Protein AF-A0A2J8NER7-F1 (afdb_monomer_lite)

Foldseek 3Di:
DDDDDPDPPVCVVCVVVVVVVVVVVVDPPDPDDDDDPDDPDDPPVVVVVVVVVVVVVVVVVVVVVVVCVVPDDDDPPPPPDPDDWDKDWDWDADPNDTWIWIWTADPVQQKIWIGTPDPDDDIDIDHNVRDDPPPDDPPDDPPPDDDDDDDDDDDDD

InterPro domains:
  IPR057510 Phosphatidylinositol 3,4,5-trisphosphate 5-phosphatase 1/2-like, first C2 domain [PF24150] (83-131)

pLDDT: mean 73.3, std 16.52, range [40.34, 98.06]

Radius of gyration: 35.79 Å; chains: 1; bounding box: 69×41×127 Å

Organism: Pan troglodytes (NCBI:txid9598)

Secondary structure (DSSP, 8-state):
---PPPPPHHHHHHHHHHHHHHHHHHS-SSS--------S----HHHHHHHHHHHHHHHHHHHHHHHHHHHS-S--GGGS-SSPPEEEEEEEEETTEEEEEEEEEETTTTEEEEEESSSS-S-EEEEGGG---------------------------

Sequence (157 aa):
MFTLSPAPREVIRTLPSLESLQRLFDQPLSPGLRPRPQVPGEANPINMVSKLSQLTSLLSSIEDKVKALLHEGPESPHRRSLIPPVTFEVKAESLGIPQKMQLKVDVESGKLIIKKSKDGSEDKFYSHKKIPFRKAKPTGKERMGEQQHSESRKGDG

Structure (mmCIF, N/CA/C/O backbone):
data_AF-A0A2J8NER7-F1
#
_entry.id   AF-A0A2J8NER7-F1
#
loop_
_atom_site.group_PDB
_atom_site.id
_atom_site.type_symbol
_atom_site.label_atom_id
_atom_site.label_alt_id
_atom_site.label_comp_id
_atom_site.label_asym_id
_atom_site.label_entity_id
_atom_site.label_seq_id
_atom_site.pdbx_PDB_ins_code
_atom_site.Cartn_x
_atom_site.Cartn_y
_atom_site.Cartn_z
_atom_site.occupancy
_atom_site.B_iso_or_equiv
_atom_site.auth_seq_id
_atom_site.auth_comp_id
_atom_site.auth_asym_id
_atom_site.auth_atom_id
_atom_site.pdbx_PDB_model_num
ATOM 1 N N . MET A 1 1 ? -15.639 -29.965 -28.971 1.00 50.84 1 MET A N 1
ATOM 2 C CA . MET A 1 1 ? -15.334 -28.520 -29.044 1.00 50.84 1 MET A CA 1
ATOM 3 C C . MET A 1 1 ? -14.667 -28.132 -27.734 1.00 50.84 1 MET A C 1
ATOM 5 O O . MET A 1 1 ? -15.306 -28.275 -26.703 1.00 50.84 1 MET A O 1
ATOM 9 N N . PHE A 1 2 ? -13.389 -27.747 -27.745 1.00 46.47 2 PHE A N 1
ATOM 10 C CA . PHE A 1 2 ? -12.696 -27.274 -26.541 1.00 46.47 2 PHE A CA 1
ATOM 11 C C . PHE A 1 2 ? -12.770 -25.748 -26.510 1.00 46.47 2 PHE A C 1
ATOM 13 O O . PHE A 1 2 ? -12.281 -25.087 -27.424 1.00 46.47 2 PHE A O 1
ATOM 20 N N . THR A 1 3 ? -13.419 -25.186 -25.494 1.00 50.66 3 THR A N 1
ATOM 21 C CA . THR A 1 3 ? -13.450 -23.739 -25.265 1.00 50.66 3 THR A CA 1
ATOM 22 C C . THR A 1 3 ? -12.130 -23.320 -24.624 1.00 50.66 3 THR A C 1
ATOM 24 O O . THR A 1 3 ? -11.833 -23.732 -23.502 1.00 50.66 3 THR A O 1
ATOM 27 N N . LEU A 1 4 ? -11.328 -22.518 -25.328 1.00 60.25 4 LEU A N 1
ATOM 28 C CA . LEU A 1 4 ? -10.170 -21.841 -24.744 1.00 60.25 4 LEU A CA 1
ATOM 29 C C . LEU A 1 4 ? -10.660 -20.924 -23.617 1.00 60.25 4 LEU A C 1
ATOM 31 O O . LEU A 1 4 ? -11.518 -20.070 -23.838 1.00 60.25 4 LEU A O 1
ATOM 35 N N . SER A 1 5 ? -10.131 -21.121 -22.407 1.00 62.66 5 SER A N 1
ATOM 36 C CA . SER A 1 5 ? -10.370 -20.210 -21.287 1.00 62.66 5 SER A CA 1
ATOM 37 C C . SER A 1 5 ? -9.986 -18.786 -21.705 1.00 62.66 5 SER A C 1
ATOM 39 O O . SER A 1 5 ? -8.910 -18.611 -22.288 1.00 62.66 5 SER A O 1
ATOM 41 N N . PRO A 1 6 ? -10.810 -17.766 -21.408 1.00 72.06 6 PRO A N 1
ATOM 42 C CA . PRO A 1 6 ? -10.441 -16.385 -21.677 1.00 72.06 6 PRO A CA 1
ATOM 43 C C . PRO A 1 6 ? -9.127 -16.056 -20.962 1.00 72.06 6 PRO A C 1
ATOM 45 O O . PRO A 1 6 ? -8.908 -16.464 -19.816 1.00 72.06 6 PRO A O 1
ATOM 48 N N . ALA A 1 7 ? -8.239 -15.348 -21.663 1.00 72.75 7 ALA A N 1
ATOM 49 C CA . ALA A 1 7 ? -6.966 -14.909 -21.110 1.00 72.75 7 ALA A CA 1
ATOM 50 C C . ALA A 1 7 ? -7.203 -14.084 -19.827 1.00 72.75 7 ALA A C 1
ATOM 52 O O . ALA A 1 7 ? -8.200 -13.357 -19.745 1.00 72.75 7 ALA A O 1
ATOM 53 N N . PRO A 1 8 ? -6.312 -14.164 -18.821 1.00 80.25 8 PRO A N 1
ATOM 54 C CA . PRO A 1 8 ? -6.448 -13.391 -17.592 1.00 80.25 8 PRO A CA 1
ATOM 55 C C . PRO A 1 8 ? -6.661 -11.904 -17.898 1.00 80.25 8 PRO A C 1
ATOM 57 O O . PRO A 1 8 ? -5.968 -11.332 -18.740 1.00 80.25 8 PRO A O 1
ATOM 60 N N . ARG A 1 9 ? -7.614 -11.263 -17.208 1.00 80.38 9 ARG A N 1
ATOM 61 C CA . ARG A 1 9 ? -8.043 -9.873 -17.466 1.00 80.38 9 ARG A CA 1
ATOM 62 C C . ARG A 1 9 ? -6.879 -8.876 -17.514 1.00 80.38 9 ARG A C 1
ATOM 64 O O . ARG A 1 9 ? -6.939 -7.907 -18.262 1.00 80.38 9 ARG A O 1
ATOM 71 N N . GLU A 1 10 ? -5.821 -9.130 -16.753 1.00 76.81 10 GLU A N 1
ATOM 72 C CA . GLU A 1 10 ? -4.605 -8.313 -16.731 1.00 76.81 10 GLU A CA 1
ATOM 73 C C . GLU A 1 10 ? -3.829 -8.361 -18.059 1.00 76.81 10 GLU A C 1
ATOM 75 O O . GLU A 1 10 ? -3.364 -7.333 -18.550 1.00 76.81 10 GLU A O 1
ATOM 80 N N . VAL A 1 11 ? -3.759 -9.537 -18.692 1.00 81.69 11 VAL A N 1
ATOM 81 C CA . VAL A 1 11 ? -3.117 -9.740 -20.002 1.00 81.69 11 VAL A CA 1
ATOM 82 C C . VAL A 1 11 ? -3.871 -8.959 -21.078 1.00 81.69 11 VAL A C 1
ATOM 84 O O . VAL A 1 11 ? -3.266 -8.241 -21.865 1.00 81.69 11 VAL A O 1
ATOM 87 N N . ILE A 1 12 ? -5.205 -9.002 -21.054 1.00 82.50 12 ILE A N 1
ATOM 88 C CA . ILE A 1 12 ? -6.055 -8.263 -22.003 1.00 82.50 12 ILE A CA 1
ATOM 89 C C . ILE A 1 12 ? -5.893 -6.744 -21.834 1.00 82.50 12 ILE A C 1
ATOM 91 O O . ILE A 1 12 ? -5.907 -6.005 -22.815 1.00 82.50 12 ILE A O 1
ATOM 95 N N . ARG A 1 13 ? -5.714 -6.261 -20.598 1.00 83.50 13 ARG A N 1
ATOM 96 C CA . ARG A 1 13 ? -5.532 -4.827 -20.315 1.00 83.50 13 ARG A CA 1
ATOM 97 C C . ARG A 1 13 ? -4.151 -4.297 -20.694 1.00 83.50 13 ARG A C 1
ATOM 99 O O . ARG A 1 13 ? -4.039 -3.111 -20.988 1.00 83.50 13 ARG A O 1
ATOM 106 N N . THR A 1 14 ? -3.116 -5.133 -20.656 1.00 88.69 14 THR A N 1
ATOM 107 C CA . THR A 1 14 ? -1.721 -4.717 -20.892 1.00 88.69 14 THR A CA 1
ATOM 108 C C . THR A 1 14 ? -1.259 -4.944 -22.328 1.00 88.69 14 THR A C 1
ATOM 110 O O . THR A 1 14 ? -0.395 -4.207 -22.802 1.00 88.69 14 THR A O 1
ATOM 113 N N . LEU A 1 15 ? -1.875 -5.890 -23.044 1.00 87.62 15 LEU A N 1
ATOM 114 C CA . LEU A 1 15 ? -1.574 -6.204 -24.443 1.00 87.62 15 LEU A CA 1
ATOM 115 C C . LEU A 1 15 ? -1.541 -4.973 -25.371 1.00 87.62 15 LEU A C 1
ATOM 117 O O . LEU A 1 15 ? -0.533 -4.805 -26.052 1.00 87.62 15 LEU A O 1
ATOM 121 N N . PRO A 1 16 ? -2.537 -4.061 -25.368 1.00 85.00 16 PRO A N 1
ATOM 122 C CA . PRO A 1 16 ? -2.527 -2.901 -26.266 1.00 85.00 16 PRO A CA 1
ATOM 123 C C . PRO A 1 16 ? -1.348 -1.950 -26.020 1.00 85.00 16 PRO A C 1
ATOM 125 O O . PRO A 1 16 ? -0.800 -1.363 -26.956 1.00 85.00 16 PRO A O 1
ATOM 128 N N . SER A 1 17 ? -0.930 -1.807 -24.759 1.00 88.12 17 SER A N 1
ATOM 129 C CA . SER A 1 17 ? 0.218 -0.981 -24.379 1.00 88.12 17 SER A CA 1
ATOM 130 C C . SER A 1 17 ? 1.531 -1.625 -24.818 1.00 88.12 17 SER A C 1
ATOM 132 O O . SER A 1 17 ? 2.395 -0.940 -25.359 1.00 88.12 17 SER A O 1
ATOM 134 N N . LEU A 1 18 ? 1.670 -2.943 -24.637 1.00 89.81 18 LEU A N 1
ATOM 135 C CA . LEU A 1 18 ? 2.845 -3.695 -25.089 1.00 89.81 18 LEU A CA 1
ATOM 136 C C . LEU A 1 18 ? 2.969 -3.685 -26.614 1.00 89.81 18 LEU A C 1
ATOM 138 O O . LEU A 1 18 ? 4.053 -3.453 -27.137 1.00 89.81 18 LEU A O 1
ATOM 142 N N . GLU A 1 19 ? 1.856 -3.848 -27.326 1.00 86.12 19 GLU A N 1
ATOM 143 C CA . GLU A 1 19 ? 1.807 -3.782 -28.787 1.00 86.12 19 GLU A CA 1
ATOM 144 C C . GLU A 1 19 ? 2.135 -2.374 -29.310 1.00 86.12 19 GLU A C 1
ATOM 146 O O . GLU A 1 19 ? 2.762 -2.215 -30.358 1.00 86.12 19 GLU A O 1
ATOM 151 N N . SER A 1 20 ? 1.746 -1.327 -28.577 1.00 84.88 20 SER A N 1
ATOM 152 C CA . SER A 1 20 ? 2.104 0.057 -28.915 1.00 84.88 20 SER A CA 1
ATOM 153 C C . SER A 1 20 ? 3.593 0.333 -28.694 1.00 84.88 20 SER A C 1
ATOM 155 O O . SER A 1 20 ? 4.222 0.994 -29.517 1.00 84.88 20 SER A O 1
ATOM 157 N N . LEU A 1 21 ? 4.175 -0.204 -27.616 1.00 87.00 21 LEU A N 1
ATOM 158 C CA . LEU A 1 21 ? 5.612 -0.108 -27.348 1.00 87.00 21 LEU A CA 1
ATOM 159 C C . LEU A 1 21 ? 6.425 -0.887 -28.379 1.00 87.00 21 LEU A C 1
ATOM 161 O O . LEU A 1 21 ? 7.399 -0.357 -28.903 1.00 87.00 21 LEU A O 1
ATOM 165 N N . GLN A 1 22 ? 5.998 -2.104 -28.721 1.00 82.75 22 GLN A N 1
ATOM 166 C CA . GLN A 1 22 ? 6.612 -2.887 -29.789 1.00 82.75 22 GLN A CA 1
ATOM 167 C C . GLN A 1 22 ? 6.631 -2.094 -31.101 1.00 82.75 22 GLN A C 1
ATOM 169 O O . GLN A 1 22 ? 7.688 -1.927 -31.697 1.00 82.75 22 GLN A O 1
ATOM 174 N N . ARG A 1 23 ? 5.496 -1.501 -31.494 1.00 79.56 23 ARG A N 1
ATOM 175 C CA . ARG A 1 23 ? 5.403 -0.648 -32.690 1.00 79.56 23 ARG A CA 1
ATOM 176 C C . ARG A 1 23 ? 6.283 0.604 -32.637 1.00 79.56 23 ARG A C 1
ATOM 178 O O . ARG A 1 23 ? 6.686 1.096 -33.686 1.00 79.56 23 ARG A O 1
ATOM 185 N N . LEU A 1 24 ? 6.583 1.124 -31.447 1.00 80.31 24 LEU A N 1
ATOM 186 C CA . LEU A 1 24 ? 7.515 2.239 -31.273 1.00 80.31 24 LEU A CA 1
ATOM 187 C C . LEU A 1 24 ? 8.960 1.816 -31.580 1.00 80.31 24 LEU A C 1
ATOM 189 O O . LEU A 1 24 ? 9.698 2.580 -32.194 1.00 80.31 24 LEU A O 1
ATOM 193 N N . PHE A 1 25 ? 9.350 0.604 -31.176 1.00 75.12 25 PHE A N 1
ATOM 194 C CA . PHE A 1 25 ? 10.679 0.048 -31.450 1.00 75.12 25 PHE A CA 1
ATOM 195 C C . PHE A 1 25 ? 10.818 -0.506 -32.872 1.00 75.12 25 PHE A C 1
ATOM 197 O O . PHE A 1 25 ? 11.912 -0.464 -33.430 1.00 75.12 25 PHE A O 1
ATOM 204 N N . ASP A 1 26 ? 9.716 -0.974 -33.460 1.00 74.06 26 ASP A N 1
ATOM 205 C CA . ASP A 1 26 ? 9.666 -1.472 -34.837 1.00 74.06 26 ASP A CA 1
ATOM 206 C C . ASP A 1 26 ? 9.526 -0.346 -35.874 1.00 74.06 26 ASP A C 1
ATOM 208 O O . ASP A 1 26 ? 9.663 -0.604 -37.071 1.00 74.06 26 ASP A O 1
ATOM 212 N N . GLN A 1 27 ? 9.272 0.906 -35.463 1.00 70.69 27 GLN A N 1
ATOM 213 C CA . GLN A 1 27 ? 9.256 2.028 -36.399 1.00 70.69 27 GLN A CA 1
ATOM 214 C C . GLN A 1 27 ? 10.690 2.371 -36.843 1.00 70.69 27 GLN A C 1
ATOM 216 O O . GLN A 1 27 ? 11.495 2.829 -36.027 1.00 70.69 27 GLN A O 1
ATOM 221 N N . PRO A 1 28 ? 11.034 2.212 -38.135 1.00 57.62 28 PRO A N 1
ATOM 222 C CA . PRO A 1 28 ? 12.304 2.698 -38.641 1.00 57.62 28 PRO A CA 1
ATOM 223 C C . PRO A 1 28 ? 12.315 4.226 -38.542 1.00 57.62 28 PRO A C 1
ATOM 225 O O . PRO A 1 28 ? 11.404 4.903 -39.017 1.00 57.62 28 PRO A O 1
ATOM 228 N N . LEU A 1 29 ? 13.364 4.775 -37.932 1.00 58.66 29 LEU A N 1
ATOM 229 C CA . LEU A 1 29 ? 13.625 6.212 -37.868 1.00 58.66 29 LEU A CA 1
ATOM 230 C C . LEU A 1 29 ? 13.988 6.754 -39.267 1.00 58.66 29 LEU A C 1
ATOM 232 O O . LEU A 1 29 ? 15.150 7.075 -39.493 1.00 58.66 29 LEU A O 1
ATOM 236 N N . SER A 1 30 ? 13.046 6.792 -40.220 1.00 51.84 30 SER A N 1
ATOM 237 C CA . SER A 1 30 ? 12.980 7.719 -41.374 1.00 51.84 30 SER A CA 1
ATOM 238 C C . SER A 1 30 ? 11.895 7.308 -42.389 1.00 51.84 30 SER A C 1
ATOM 240 O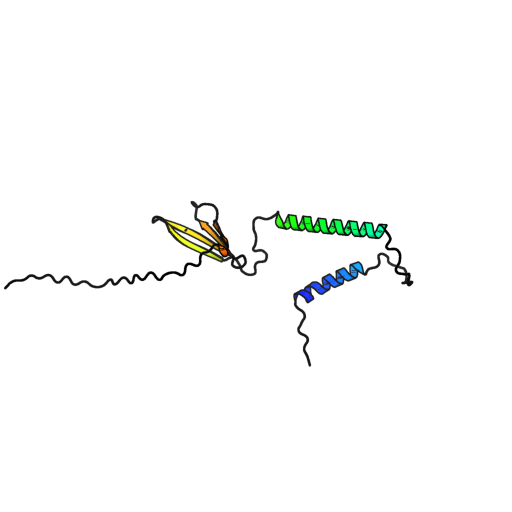 O . SER A 1 30 ? 11.832 6.140 -42.783 1.00 51.84 30 SER A O 1
ATOM 242 N N . PRO A 1 31 ? 11.080 8.254 -42.897 1.00 53.31 31 PRO A N 1
ATOM 243 C CA . PRO A 1 31 ? 10.137 7.992 -43.973 1.00 53.31 31 PRO A CA 1
ATOM 244 C C . PRO A 1 31 ? 10.870 7.997 -45.319 1.00 53.31 31 PRO A C 1
ATOM 246 O O . PRO A 1 31 ? 11.134 9.042 -45.905 1.00 53.31 31 PRO A O 1
ATOM 249 N N . GLY A 1 32 ? 11.171 6.801 -45.817 1.00 55.69 32 GLY A N 1
ATOM 250 C CA . GLY A 1 32 ? 11.613 6.586 -47.190 1.00 55.69 32 GLY A CA 1
ATOM 251 C C . GLY A 1 32 ? 12.984 5.945 -47.257 1.00 55.69 32 GLY A C 1
ATOM 252 O O . GLY A 1 32 ? 13.983 6.622 -47.093 1.00 55.69 32 GLY A O 1
ATOM 253 N N . LEU A 1 33 ? 13.011 4.637 -47.498 1.00 49.50 33 LEU A N 1
ATOM 254 C CA . LEU A 1 33 ? 13.856 3.935 -48.466 1.00 49.50 33 LEU A CA 1
ATOM 255 C C . LEU A 1 33 ? 13.555 2.434 -48.314 1.00 49.50 33 LEU A C 1
ATOM 257 O O . LEU A 1 33 ? 13.434 1.899 -47.215 1.00 49.50 33 LEU A O 1
ATOM 261 N N . ARG A 1 34 ? 13.331 1.778 -49.453 1.00 57.69 34 ARG A N 1
ATOM 262 C CA . ARG A 1 34 ? 12.931 0.368 -49.591 1.00 57.69 34 ARG A CA 1
ATOM 263 C C . ARG A 1 34 ? 13.880 -0.574 -48.821 1.00 57.69 34 ARG A C 1
ATOM 265 O O . ARG A 1 34 ? 15.073 -0.283 -48.765 1.00 57.69 34 ARG A O 1
ATOM 272 N N . PRO A 1 35 ? 13.417 -1.743 -48.334 1.00 47.34 35 PRO A N 1
ATOM 273 C CA . PRO A 1 35 ? 14.309 -2.717 -47.722 1.00 47.34 35 PRO A CA 1
ATOM 274 C C . PRO A 1 35 ? 15.193 -3.354 -48.802 1.00 47.34 35 PRO A C 1
ATOM 276 O O . PRO A 1 35 ? 14.769 -4.230 -49.553 1.00 47.34 35 PRO A O 1
ATOM 279 N N . ARG A 1 36 ? 16.441 -2.889 -48.894 1.00 50.38 36 ARG A N 1
ATOM 280 C CA . ARG A 1 36 ? 17.552 -3.660 -49.457 1.00 50.38 36 ARG A CA 1
ATOM 281 C C . ARG A 1 36 ? 18.018 -4.610 -48.345 1.00 50.38 36 ARG A C 1
ATOM 283 O O . ARG A 1 36 ? 18.241 -4.127 -47.237 1.00 50.38 36 ARG A O 1
ATOM 290 N N . PRO A 1 37 ? 18.198 -5.919 -48.592 1.00 53.59 37 PRO A N 1
ATOM 291 C CA . PRO A 1 37 ? 18.803 -6.795 -47.602 1.00 53.59 37 PRO A CA 1
ATOM 292 C C . PRO A 1 37 ? 20.276 -6.399 -47.471 1.00 53.59 37 PRO A C 1
ATOM 294 O O . PRO A 1 37 ? 21.100 -6.757 -48.312 1.00 53.59 37 PRO A O 1
ATOM 297 N N . GLN A 1 38 ? 20.595 -5.593 -46.460 1.00 45.16 38 GLN A N 1
ATOM 298 C CA . GLN A 1 38 ? 21.963 -5.359 -46.023 1.00 45.16 38 GLN A CA 1
ATOM 299 C C . GLN A 1 38 ? 22.161 -6.051 -44.677 1.00 45.16 38 GLN A C 1
ATOM 301 O O . GLN A 1 38 ? 21.598 -5.660 -43.663 1.00 45.16 38 GLN A O 1
ATOM 306 N N . VAL A 1 39 ? 22.878 -7.169 -44.781 1.00 44.22 39 VAL A N 1
ATOM 307 C CA . VAL A 1 39 ? 23.865 -7.757 -43.866 1.00 44.22 39 VAL A CA 1
ATOM 308 C C . VAL A 1 39 ? 23.776 -7.355 -42.379 1.00 44.22 39 VAL A C 1
ATOM 310 O O . VAL A 1 39 ? 23.882 -6.174 -42.055 1.00 44.22 39 VAL A O 1
ATOM 313 N N . PRO A 1 40 ? 23.714 -8.329 -41.448 1.00 55.97 40 PRO A N 1
ATOM 314 C CA . PRO A 1 40 ? 23.932 -8.081 -40.027 1.00 55.97 40 PRO A CA 1
ATOM 315 C C . PRO A 1 40 ? 25.408 -7.731 -39.797 1.00 55.97 40 PRO A C 1
ATOM 317 O O . PRO A 1 40 ? 26.264 -8.607 -39.730 1.00 55.97 40 PRO A O 1
ATOM 320 N N . GLY A 1 41 ? 25.735 -6.449 -39.717 1.00 56.53 41 GLY A N 1
ATOM 321 C CA . GLY A 1 41 ? 27.103 -6.009 -39.472 1.00 56.53 41 GLY A CA 1
ATOM 322 C C . GLY A 1 41 ? 27.148 -4.513 -39.224 1.00 56.53 41 GLY A C 1
ATOM 323 O O . GLY A 1 41 ? 26.479 -3.766 -39.923 1.00 56.53 41 GLY A O 1
ATOM 324 N N . GLU A 1 42 ? 27.931 -4.109 -38.227 1.00 52.91 42 GLU A N 1
ATOM 325 C CA . GLU A 1 42 ? 28.104 -2.738 -37.729 1.00 52.91 42 GLU A CA 1
ATOM 326 C C . GLU A 1 42 ? 26.953 -2.233 -36.847 1.00 52.91 42 GLU A C 1
ATOM 328 O O . GLU A 1 42 ? 26.193 -1.321 -37.176 1.00 52.91 42 GLU A O 1
ATOM 333 N N . ALA A 1 43 ? 26.885 -2.773 -35.625 1.00 63.09 43 ALA A N 1
ATOM 334 C CA . ALA A 1 43 ? 26.391 -1.988 -34.504 1.00 63.09 43 ALA A CA 1
ATOM 335 C C . ALA A 1 43 ? 27.304 -0.758 -34.362 1.00 63.09 43 ALA A C 1
ATOM 337 O O . ALA A 1 43 ? 28.341 -0.827 -33.708 1.00 63.09 43 ALA A O 1
ATOM 338 N N . ASN A 1 44 ? 26.939 0.344 -35.030 1.00 75.19 44 ASN A N 1
ATOM 339 C CA . ASN A 1 44 ? 27.689 1.594 -34.991 1.00 75.19 44 ASN A CA 1
ATOM 340 C C . ASN A 1 44 ? 27.992 1.928 -33.517 1.00 75.19 44 ASN A C 1
ATOM 342 O O . ASN A 1 44 ? 27.041 2.091 -32.738 1.00 75.19 44 ASN 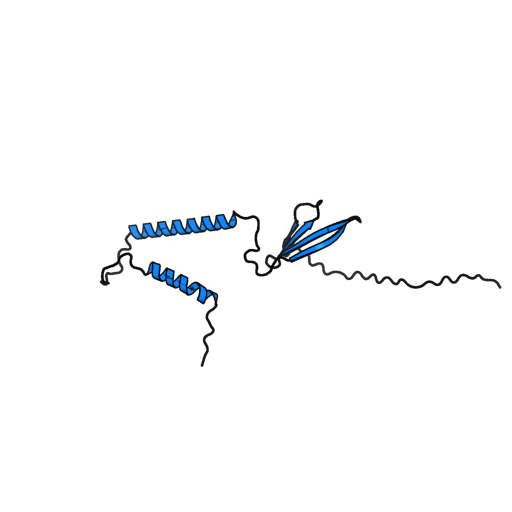A O 1
ATOM 346 N N . PRO A 1 45 ? 29.271 2.009 -33.107 1.00 76.38 45 PRO A N 1
ATOM 347 C CA . PRO A 1 45 ? 29.647 2.178 -31.705 1.00 76.38 45 PRO A CA 1
ATOM 348 C C . PRO A 1 45 ? 28.995 3.419 -31.087 1.00 76.38 45 PRO A C 1
ATOM 350 O O . PRO A 1 45 ? 28.604 3.400 -29.923 1.00 76.38 45 PRO A O 1
ATOM 353 N N . ILE A 1 46 ? 28.754 4.456 -31.891 1.00 82.38 46 ILE A N 1
ATOM 354 C CA . ILE A 1 46 ? 28.068 5.685 -31.479 1.00 82.38 46 ILE A CA 1
ATOM 355 C C . ILE A 1 46 ? 26.602 5.405 -31.093 1.00 82.38 46 ILE A C 1
ATOM 357 O O . ILE A 1 46 ? 26.100 5.952 -30.113 1.00 82.38 46 ILE A O 1
ATOM 361 N N . ASN A 1 47 ? 25.919 4.513 -31.817 1.00 84.44 47 ASN A N 1
ATOM 362 C CA . ASN A 1 47 ? 24.537 4.108 -31.534 1.00 84.44 47 ASN A CA 1
ATOM 363 C C . ASN A 1 47 ? 24.444 3.205 -30.291 1.00 84.44 47 ASN A C 1
ATOM 365 O O . ASN A 1 47 ? 23.500 3.298 -29.513 1.00 84.44 47 ASN A O 1
ATOM 369 N N . MET A 1 48 ? 25.434 2.340 -30.057 1.00 88.75 48 MET A N 1
ATOM 370 C CA . MET A 1 48 ? 25.474 1.546 -28.822 1.00 88.75 48 MET A CA 1
ATOM 371 C C . MET A 1 48 ? 25.710 2.422 -27.592 1.00 88.75 48 MET A C 1
ATOM 373 O O . MET A 1 48 ? 25.045 2.241 -26.575 1.00 88.75 48 MET A O 1
ATOM 377 N N . VAL A 1 49 ? 26.612 3.400 -27.697 1.00 91.56 49 VAL A N 1
ATOM 378 C CA . VAL A 1 49 ? 26.903 4.345 -26.612 1.00 91.56 49 VAL A CA 1
ATOM 379 C C . VAL A 1 49 ? 25.686 5.224 -26.306 1.00 91.56 49 VAL A C 1
ATOM 381 O O . VAL A 1 49 ? 25.360 5.419 -25.135 1.00 91.56 49 VAL A O 1
ATOM 384 N N . SER A 1 50 ? 24.955 5.697 -27.323 1.00 89.75 50 SER A N 1
ATOM 385 C CA . SER A 1 50 ? 23.733 6.481 -27.103 1.00 89.75 50 SER A CA 1
ATOM 386 C C . SER A 1 50 ? 22.611 5.651 -26.468 1.00 89.75 50 SER A C 1
ATOM 388 O O . SER A 1 50 ? 21.959 6.123 -25.538 1.00 89.75 50 SER A O 1
ATOM 390 N N . LYS A 1 51 ? 22.424 4.393 -26.891 1.00 92.06 51 LYS A N 1
ATOM 391 C CA . LYS A 1 51 ? 21.474 3.457 -26.264 1.00 92.06 51 LYS A CA 1
ATOM 392 C C . LYS A 1 51 ? 21.848 3.130 -24.819 1.00 92.06 51 LYS A C 1
ATOM 394 O O . LYS A 1 51 ? 20.969 3.096 -23.963 1.00 92.06 51 LYS A O 1
ATOM 399 N N . LEU A 1 52 ? 23.135 2.930 -24.533 1.00 96.38 52 LEU A N 1
ATOM 400 C CA . LEU A 1 52 ? 23.624 2.683 -23.176 1.00 96.38 52 LEU A CA 1
ATOM 401 C C . LEU A 1 52 ? 23.384 3.898 -22.275 1.00 96.38 52 LEU A C 1
ATOM 403 O O . LEU A 1 52 ? 22.911 3.747 -21.153 1.00 96.38 52 LEU A O 1
ATOM 407 N N . SER A 1 53 ? 23.641 5.105 -22.783 1.00 96.25 53 SER A N 1
ATOM 408 C CA . SER A 1 53 ? 23.341 6.347 -22.068 1.00 96.25 53 SER A CA 1
ATOM 409 C C . SER A 1 53 ? 21.843 6.485 -21.774 1.00 96.25 53 SER A C 1
ATOM 411 O O . SER A 1 53 ? 21.483 6.746 -20.629 1.00 96.25 53 SER A O 1
ATOM 413 N N . GLN A 1 54 ? 20.972 6.228 -22.757 1.00 96.88 54 GLN A N 1
ATOM 414 C CA . GLN A 1 54 ? 19.517 6.250 -22.562 1.00 96.88 54 GLN A CA 1
ATOM 415 C C . GLN A 1 54 ? 19.055 5.232 -21.515 1.00 96.88 54 GLN A C 1
ATOM 417 O O . GLN A 1 54 ? 18.225 5.560 -20.668 1.00 96.88 54 GLN A O 1
ATOM 422 N N . LEU A 1 55 ? 19.600 4.012 -21.549 1.00 97.62 55 LEU A N 1
ATOM 423 C CA . LEU A 1 55 ? 19.257 2.969 -20.587 1.00 97.62 55 LEU A CA 1
ATOM 424 C C . LEU A 1 55 ? 19.674 3.362 -19.167 1.00 97.62 55 LEU A C 1
ATOM 426 O O . LEU A 1 55 ? 18.874 3.241 -18.242 1.00 97.62 55 LEU A O 1
ATOM 430 N N . THR A 1 56 ? 20.887 3.889 -19.001 1.00 96.75 56 THR A N 1
ATOM 431 C CA . THR A 1 56 ? 21.371 4.387 -17.709 1.00 96.75 56 THR A CA 1
ATOM 432 C C . THR A 1 56 ? 20.483 5.516 -17.191 1.00 96.75 56 THR A C 1
ATOM 434 O O . THR A 1 56 ? 20.030 5.456 -16.052 1.00 96.75 56 THR A O 1
ATOM 437 N N . SER A 1 57 ? 20.147 6.502 -18.031 1.00 97.88 57 SER A N 1
ATOM 438 C CA . SER A 1 57 ? 19.242 7.592 -17.647 1.00 97.88 57 SER A CA 1
ATOM 439 C C . SER A 1 57 ? 17.849 7.094 -17.262 1.00 97.88 57 SER A C 1
ATOM 441 O O . SER A 1 57 ? 17.255 7.613 -16.318 1.00 97.88 57 SER A O 1
ATOM 443 N N . LEU A 1 58 ? 17.323 6.080 -17.953 1.00 98.06 58 LEU A N 1
ATOM 444 C CA . LEU A 1 58 ? 16.033 5.483 -17.620 1.00 98.06 58 LEU A CA 1
ATOM 445 C C . LEU A 1 58 ? 16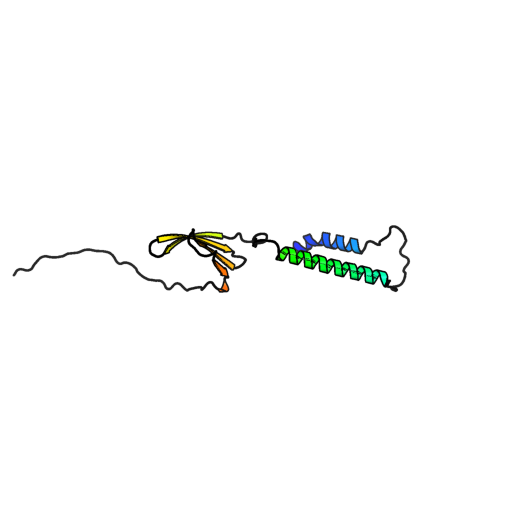.077 4.770 -16.264 1.00 98.06 58 LEU A C 1
ATOM 447 O O . LEU A 1 58 ? 15.184 4.980 -15.446 1.00 98.06 58 LEU A O 1
ATOM 451 N N . LEU A 1 59 ? 17.110 3.960 -16.014 1.00 97.88 59 LEU A N 1
ATOM 452 C CA . LEU A 1 59 ? 17.286 3.253 -14.744 1.00 97.88 59 LEU A CA 1
ATOM 453 C C . LEU A 1 59 ? 17.420 4.234 -13.576 1.00 97.88 59 LEU A C 1
ATOM 455 O O . LEU A 1 59 ? 16.718 4.075 -12.579 1.00 97.88 59 LEU A O 1
ATOM 459 N N . SER A 1 60 ? 18.226 5.288 -13.733 1.00 97.31 60 SER A N 1
ATOM 460 C CA . SER A 1 60 ? 18.325 6.364 -12.740 1.00 97.31 60 SER A CA 1
ATOM 461 C C . SER A 1 60 ? 16.983 7.072 -12.535 1.00 97.31 60 SER A C 1
ATOM 463 O O . SER A 1 60 ? 16.555 7.253 -11.401 1.00 97.31 60 SER A O 1
ATOM 465 N N . SER A 1 61 ? 16.251 7.387 -13.611 1.00 97.38 61 SER A N 1
ATOM 466 C CA . SER A 1 61 ? 14.932 8.027 -13.506 1.00 97.38 61 SER A CA 1
ATOM 467 C C . SER A 1 61 ? 13.910 7.158 -12.770 1.00 97.38 61 SER A C 1
ATOM 469 O O . SER A 1 61 ? 13.092 7.676 -12.006 1.00 97.38 61 SER A O 1
ATOM 471 N N . ILE A 1 62 ? 13.941 5.839 -12.978 1.00 96.62 62 ILE A N 1
ATOM 472 C CA . ILE A 1 62 ? 13.094 4.895 -12.245 1.00 96.62 62 ILE A CA 1
ATOM 473 C C . ILE A 1 62 ? 13.503 4.860 -10.771 1.00 96.62 62 ILE A C 1
ATOM 475 O O . ILE A 1 62 ? 12.625 4.951 -9.918 1.00 96.62 62 ILE A O 1
ATOM 479 N N . GLU A 1 63 ? 14.799 4.766 -10.462 1.00 94.75 63 GLU A N 1
ATOM 480 C CA . GLU A 1 63 ? 15.298 4.760 -9.083 1.00 94.75 63 GLU A CA 1
ATOM 481 C C . GLU A 1 63 ? 14.882 6.028 -8.327 1.00 94.75 63 GLU A C 1
ATOM 483 O O . GLU A 1 63 ? 14.352 5.928 -7.221 1.00 94.75 63 GLU A O 1
ATOM 488 N N . ASP A 1 64 ? 15.032 7.204 -8.937 1.00 93.31 64 ASP A N 1
ATOM 489 C CA . ASP A 1 64 ? 14.637 8.483 -8.342 1.00 93.31 64 ASP A CA 1
ATOM 490 C C . ASP A 1 64 ? 13.124 8.563 -8.119 1.00 93.31 64 ASP A C 1
ATOM 492 O O . ASP A 1 64 ? 12.666 8.988 -7.057 1.00 93.31 64 ASP A O 1
ATOM 496 N N . LYS A 1 65 ? 12.323 8.095 -9.086 1.00 92.50 65 LYS A N 1
ATOM 497 C CA . LYS A 1 65 ? 10.861 8.025 -8.943 1.00 92.50 65 LYS A CA 1
ATOM 498 C C . LYS A 1 65 ? 10.447 7.040 -7.851 1.00 92.50 65 LYS A C 1
ATOM 500 O O . LYS A 1 65 ? 9.525 7.337 -7.098 1.00 92.50 65 LYS A O 1
ATOM 505 N N . VAL A 1 66 ? 11.116 5.893 -7.732 1.00 90.19 66 VAL A N 1
ATOM 506 C CA . VAL A 1 66 ? 10.862 4.912 -6.666 1.00 90.19 66 VAL A CA 1
ATOM 507 C C . VAL A 1 66 ? 11.261 5.486 -5.311 1.00 90.19 66 VAL A C 1
ATOM 509 O O . VAL A 1 66 ? 10.473 5.403 -4.375 1.00 90.19 66 VAL A O 1
ATOM 512 N N . LYS A 1 67 ? 12.426 6.133 -5.199 1.00 85.00 67 LYS A N 1
ATOM 513 C CA . LYS A 1 67 ? 12.841 6.827 -3.974 1.00 85.00 67 LYS A CA 1
ATOM 514 C C . LYS A 1 67 ? 11.840 7.905 -3.585 1.00 85.00 67 LYS A C 1
ATOM 516 O O . LYS A 1 67 ? 11.441 7.926 -2.433 1.00 85.00 67 LYS A O 1
ATOM 521 N N . ALA A 1 68 ? 11.368 8.728 -4.520 1.00 79.62 68 ALA A N 1
ATOM 522 C CA . ALA A 1 68 ? 10.342 9.734 -4.243 1.00 79.62 68 ALA A CA 1
ATOM 523 C C . ALA A 1 68 ? 9.032 9.105 -3.737 1.00 79.62 68 ALA A C 1
ATOM 525 O O . ALA A 1 68 ? 8.461 9.581 -2.761 1.00 79.62 68 ALA A O 1
ATOM 526 N N . LEU A 1 69 ? 8.592 7.990 -4.332 1.00 75.56 69 LEU A N 1
ATOM 527 C CA . LEU A 1 69 ? 7.413 7.245 -3.867 1.00 75.56 69 LEU A CA 1
ATOM 528 C C . LEU A 1 69 ? 7.605 6.582 -2.493 1.00 75.56 69 LEU A C 1
ATOM 530 O O . LEU A 1 69 ? 6.617 6.284 -1.827 1.00 75.56 69 LEU A O 1
ATOM 534 N N . LEU A 1 70 ? 8.849 6.324 -2.083 1.00 69.31 70 LEU A N 1
ATOM 535 C CA . LEU A 1 70 ? 9.184 5.752 -0.778 1.00 69.31 70 LEU A CA 1
ATOM 536 C C . LEU A 1 70 ? 9.489 6.819 0.289 1.00 69.31 70 LEU A C 1
ATOM 538 O O . LEU A 1 70 ? 9.353 6.519 1.472 1.00 69.31 70 LEU A O 1
ATOM 542 N N . HIS A 1 71 ? 9.910 8.029 -0.104 1.00 59.19 71 HIS A N 1
ATOM 543 C CA . HIS A 1 71 ? 10.330 9.100 0.811 1.00 59.19 71 HIS A CA 1
ATOM 544 C C . HIS A 1 71 ? 9.243 10.160 1.065 1.00 59.19 71 HIS A C 1
ATOM 546 O O . HIS A 1 71 ? 9.258 10.780 2.123 1.00 59.19 71 HIS A O 1
ATOM 552 N N . GLU A 1 72 ? 8.277 10.347 0.158 1.00 49.78 72 GLU A N 1
ATOM 553 C CA . GLU A 1 72 ? 7.196 11.333 0.307 1.00 49.78 72 GLU A CA 1
ATOM 554 C C . GLU A 1 72 ? 5.844 10.658 0.579 1.00 49.78 72 GLU A C 1
ATOM 556 O O . GLU A 1 72 ? 5.132 10.218 -0.326 1.00 49.78 72 GLU A O 1
ATOM 561 N N . GLY A 1 73 ? 5.456 10.643 1.855 1.00 40.34 73 GLY A N 1
ATOM 562 C CA . GLY A 1 73 ? 4.055 10.558 2.247 1.00 40.34 73 GLY A CA 1
ATOM 563 C C . GLY A 1 73 ? 3.859 10.027 3.666 1.00 40.34 73 GLY A C 1
ATOM 564 O O . GLY A 1 73 ? 4.230 8.882 3.921 1.00 40.34 73 GLY A O 1
ATOM 565 N N . PRO A 1 74 ? 3.232 10.779 4.592 1.00 46.16 74 PRO A N 1
ATOM 566 C CA . PRO A 1 74 ? 2.752 10.195 5.837 1.00 46.16 74 PRO A CA 1
ATOM 567 C C . PRO A 1 74 ? 1.778 9.072 5.478 1.00 46.16 74 PRO A C 1
ATOM 569 O O . PRO A 1 74 ? 0.697 9.343 4.962 1.00 46.16 74 PRO A O 1
ATOM 572 N N . GLU A 1 75 ? 2.217 7.828 5.683 1.00 47.47 75 GLU A N 1
ATOM 573 C CA . GLU A 1 75 ? 1.427 6.599 5.779 1.00 47.47 75 GLU A CA 1
ATOM 574 C C . GLU A 1 75 ? -0.022 6.758 5.282 1.00 47.47 75 GLU A C 1
ATOM 576 O O . GLU A 1 75 ? -0.957 6.913 6.070 1.00 47.47 75 GLU A O 1
ATOM 581 N N . SER A 1 76 ? -0.237 6.666 3.968 1.00 54.84 76 SER A N 1
ATOM 582 C CA . SER A 1 76 ? -1.540 6.225 3.466 1.00 54.84 76 SER A CA 1
ATOM 583 C C . SER A 1 76 ? -1.398 4.830 2.851 1.00 54.84 76 SER A C 1
ATOM 585 O O . SER A 1 76 ? -1.443 4.671 1.631 1.00 54.84 76 SER A O 1
ATOM 587 N N . PRO A 1 77 ? -1.260 3.780 3.688 1.00 52.62 77 PRO A N 1
ATOM 588 C CA . PRO A 1 77 ? -1.245 2.392 3.219 1.00 52.62 77 PRO A CA 1
ATOM 589 C C . PRO A 1 77 ? -2.564 1.987 2.528 1.00 52.62 77 PRO A C 1
ATOM 591 O O . PRO A 1 77 ? -2.657 0.932 1.910 1.00 52.62 77 PRO A O 1
ATOM 594 N N . HIS A 1 78 ? -3.594 2.839 2.573 1.00 53.25 78 HIS A N 1
ATOM 595 C CA . HIS A 1 78 ? -4.952 2.519 2.137 1.00 53.25 78 HIS A CA 1
ATOM 596 C C . HIS A 1 78 ? -5.281 2.774 0.670 1.00 53.25 78 HIS A C 1
ATOM 598 O O . HIS A 1 78 ? -6.369 2.405 0.241 1.00 53.25 78 HIS A O 1
ATOM 604 N N . ARG A 1 79 ? -4.391 3.363 -0.139 1.00 55.53 79 ARG A N 1
ATOM 605 C CA . ARG A 1 79 ? -4.719 3.666 -1.551 1.00 55.53 79 ARG A CA 1
ATOM 606 C C . ARG A 1 79 ? -4.882 2.422 -2.435 1.00 55.53 79 ARG A C 1
ATOM 608 O O . ARG A 1 79 ? -5.405 2.548 -3.539 1.00 55.53 79 ARG A O 1
ATOM 615 N N . ARG A 1 80 ? -4.445 1.243 -1.978 1.00 61.62 80 ARG A N 1
ATOM 616 C CA . ARG A 1 80 ? -4.553 -0.026 -2.725 1.00 61.62 80 ARG A CA 1
ATOM 617 C C . ARG A 1 80 ? -5.118 -1.191 -1.920 1.00 61.62 80 ARG A C 1
ATOM 619 O O . ARG A 1 80 ? -5.181 -2.294 -2.452 1.00 61.62 80 ARG A O 1
ATOM 626 N N . SER A 1 81 ? -5.526 -0.948 -0.678 1.00 67.75 81 SER A N 1
ATOM 627 C CA . SER A 1 81 ? -6.047 -2.017 0.160 1.00 67.75 81 SER A CA 1
ATOM 628 C C . SER A 1 81 ? -7.430 -2.454 -0.326 1.00 67.75 81 SER A C 1
ATOM 630 O O . SER A 1 81 ? -8.287 -1.615 -0.608 1.00 67.75 81 SER A O 1
ATOM 632 N N . LEU A 1 82 ? -7.649 -3.765 -0.428 1.00 81.38 82 LEU A N 1
ATOM 633 C CA . LEU A 1 82 ? -8.946 -4.343 -0.796 1.00 81.38 82 LEU A CA 1
ATOM 634 C C . LEU A 1 82 ? -9.946 -4.301 0.370 1.00 81.38 82 LEU A C 1
ATOM 636 O O . LEU A 1 82 ? -11.148 -4.443 0.149 1.00 81.38 82 LEU A O 1
ATOM 640 N N . ILE A 1 83 ? -9.462 -4.110 1.603 1.00 87.31 83 ILE A N 1
ATOM 641 C CA . ILE A 1 83 ? -10.267 -4.153 2.826 1.00 87.31 83 ILE A CA 1
ATOM 642 C C . ILE A 1 83 ? -10.128 -2.818 3.572 1.00 87.31 83 ILE A C 1
ATOM 644 O O . ILE A 1 83 ? -9.062 -2.520 4.110 1.00 87.31 83 ILE A O 1
ATOM 648 N N . PRO A 1 84 ? -11.199 -2.008 3.668 1.00 86.00 84 PRO A N 1
ATOM 649 C CA . PRO A 1 84 ? -11.165 -0.775 4.443 1.00 86.00 84 PRO A CA 1
ATOM 650 C C . PRO A 1 84 ? -10.775 -1.030 5.911 1.00 86.00 84 PRO A C 1
ATOM 652 O O . PRO A 1 84 ? -11.258 -1.991 6.517 1.00 86.00 84 PRO A O 1
ATOM 655 N N . PRO A 1 85 ? -9.942 -0.169 6.521 1.00 87.19 85 PRO A N 1
ATOM 656 C CA . PRO A 1 85 ? -9.547 -0.323 7.909 1.00 87.19 85 PRO A CA 1
ATOM 657 C C . PRO A 1 85 ? -10.755 -0.078 8.810 1.00 87.19 85 PRO A C 1
ATOM 659 O O . PRO A 1 85 ? -11.483 0.907 8.663 1.00 87.19 85 PRO A O 1
ATOM 662 N N . VAL A 1 86 ? -10.952 -0.966 9.776 1.00 92.69 86 VAL A N 1
ATOM 663 C CA . VAL A 1 86 ? -12.102 -0.928 10.682 1.00 92.69 86 VAL A CA 1
ATOM 664 C C . VAL A 1 86 ? -11.714 -0.180 11.949 1.00 92.69 86 VAL A C 1
ATOM 666 O O . VAL A 1 86 ? -10.647 -0.420 12.508 1.00 92.69 86 VAL A O 1
ATOM 669 N N . THR A 1 87 ? -12.563 0.733 12.419 1.00 92.56 87 THR A N 1
ATOM 670 C CA . THR A 1 87 ? -12.343 1.453 13.682 1.00 92.56 87 THR A CA 1
ATOM 671 C C . THR A 1 87 ? -13.379 1.021 14.710 1.00 92.56 87 THR A C 1
ATOM 673 O O . THR A 1 87 ? -14.574 1.076 14.441 1.00 92.56 87 THR A O 1
ATOM 676 N N . PHE A 1 88 ? -12.921 0.631 15.896 1.00 92.94 88 PHE A N 1
ATOM 677 C CA . PHE A 1 88 ? -13.763 0.277 17.031 1.00 92.94 88 PHE A CA 1
ATOM 678 C C . PHE A 1 88 ? -13.565 1.285 18.146 1.00 92.94 88 PHE A C 1
ATOM 680 O O . PHE A 1 88 ? -12.437 1.585 18.530 1.00 92.94 88 PHE A O 1
ATOM 687 N N . GLU A 1 89 ? -14.660 1.777 18.700 1.00 93.00 89 GLU A N 1
ATOM 688 C CA . GLU A 1 89 ? -14.616 2.536 19.936 1.00 93.00 89 GLU A CA 1
ATOM 689 C C . GLU A 1 89 ? -14.772 1.578 21.112 1.00 93.00 89 GLU A C 1
ATOM 691 O O . GLU A 1 89 ? -15.731 0.813 21.180 1.00 93.00 89 GLU A O 1
ATOM 696 N N . VAL A 1 90 ? -13.823 1.612 22.039 1.00 90.50 90 VAL A N 1
ATOM 697 C CA . VAL A 1 90 ? -13.842 0.780 23.238 1.00 90.50 90 VAL A CA 1
ATOM 698 C C . VAL A 1 90 ? -13.817 1.664 24.475 1.00 90.50 90 VAL A C 1
ATOM 700 O O . VAL A 1 90 ? -13.086 2.653 24.546 1.00 90.50 90 VAL A O 1
ATOM 703 N N . LYS A 1 91 ? -14.638 1.309 25.463 1.00 88.31 91 LYS A N 1
ATOM 704 C CA . LYS A 1 91 ? -14.590 1.893 26.803 1.00 88.31 91 LYS A CA 1
ATOM 705 C C . LYS A 1 91 ? -13.787 0.945 27.682 1.00 88.31 91 LYS A C 1
ATOM 707 O O . LYS A 1 91 ? -14.150 -0.219 27.816 1.00 88.31 91 LYS A O 1
ATOM 712 N N . ALA A 1 92 ? -12.688 1.435 28.232 1.00 81.12 92 ALA A N 1
ATOM 713 C CA . ALA A 1 92 ? -11.865 0.712 29.188 1.00 81.12 92 ALA A CA 1
ATOM 714 C C . ALA A 1 92 ? -11.989 1.392 30.548 1.00 81.12 92 ALA A C 1
ATOM 716 O O . ALA A 1 92 ? -12.036 2.613 30.617 1.00 81.12 92 ALA A O 1
ATOM 717 N N . GLU A 1 93 ? -12.022 0.628 31.627 1.00 79.38 93 GLU A N 1
ATOM 718 C CA . GLU A 1 93 ? -11.974 1.183 32.975 1.00 79.38 93 GLU A CA 1
ATOM 719 C C . GLU A 1 93 ? -10.561 1.000 33.524 1.00 79.38 93 GLU A C 1
ATOM 721 O O . GLU A 1 93 ? -10.023 -0.107 33.532 1.00 79.38 93 GLU A O 1
ATOM 726 N N . SER A 1 94 ? -9.931 2.096 33.936 1.00 73.19 94 SER A N 1
ATOM 727 C CA . SER A 1 94 ? -8.606 2.079 34.552 1.00 73.19 94 SER A CA 1
ATOM 728 C C . SER A 1 94 ? -8.686 2.851 35.856 1.00 73.19 94 SER A C 1
ATOM 730 O O . SER A 1 94 ? -9.057 4.020 35.844 1.00 73.19 94 SER A O 1
ATOM 732 N N . LEU A 1 95 ? -8.341 2.206 36.975 1.00 75.56 95 LEU A N 1
ATOM 733 C CA . LEU A 1 95 ? -8.407 2.807 38.317 1.00 75.56 95 LEU A CA 1
ATOM 734 C C . LEU A 1 95 ? -9.800 3.385 38.664 1.00 75.56 95 LEU A C 1
ATOM 736 O O . LEU A 1 95 ? -9.895 4.392 39.357 1.00 75.56 95 LEU A O 1
ATOM 740 N N . GLY A 1 96 ? -10.878 2.774 38.155 1.00 78.62 96 GLY A N 1
ATOM 741 C CA . GLY A 1 96 ? -12.259 3.241 38.365 1.00 78.62 96 GLY A CA 1
ATOM 742 C C . GLY A 1 96 ? -12.674 4.443 37.508 1.00 78.62 96 GLY A C 1
ATOM 743 O O . GLY A 1 96 ? -13.750 4.996 37.709 1.00 78.62 96 GLY A O 1
ATOM 744 N N . ILE A 1 97 ? -11.835 4.867 36.554 1.00 77.44 97 ILE A N 1
ATOM 745 C CA . ILE A 1 97 ? -12.145 5.955 35.623 1.00 77.44 97 ILE A CA 1
ATOM 746 C C . ILE A 1 97 ? -12.402 5.359 34.231 1.00 77.44 97 ILE A C 1
ATOM 748 O O . ILE A 1 97 ? -11.516 4.690 33.679 1.00 77.44 97 ILE A O 1
ATOM 752 N N . PRO A 1 98 ? -13.579 5.605 33.626 1.00 78.75 98 PRO A N 1
ATOM 753 C CA . PRO A 1 98 ? -13.855 5.181 32.263 1.00 78.75 98 PRO A CA 1
ATOM 754 C C . PRO A 1 98 ? -13.032 6.010 31.268 1.00 78.75 98 PRO A C 1
ATOM 756 O O . PRO A 1 98 ? -13.111 7.235 31.214 1.00 78.75 98 PRO A O 1
ATOM 759 N N . GLN A 1 99 ? -12.260 5.318 30.440 1.00 83.25 99 GLN A N 1
ATOM 760 C CA . GLN A 1 99 ? -11.432 5.861 29.372 1.00 83.25 99 GLN A CA 1
ATOM 761 C C . GLN A 1 99 ? -11.986 5.416 28.020 1.00 83.25 99 GLN A C 1
ATOM 763 O O . GLN A 1 99 ? -12.250 4.234 27.790 1.00 83.25 99 GLN A O 1
ATOM 768 N N . LYS A 1 100 ? -12.140 6.368 27.099 1.00 85.44 100 LYS A N 1
ATOM 769 C CA . LYS A 1 100 ? -12.564 6.100 25.724 1.00 85.44 100 LYS A CA 1
ATOM 770 C C . LYS A 1 100 ? -11.326 5.883 24.856 1.00 85.44 100 LYS A C 1
ATOM 772 O O . LYS A 1 100 ? -10.408 6.697 24.827 1.00 85.44 100 LYS A O 1
ATOM 777 N N . MET A 1 101 ? -11.281 4.768 24.145 1.00 88.06 101 MET A N 1
ATOM 778 C CA . MET A 1 101 ? -10.174 4.418 23.261 1.00 88.06 101 MET A CA 1
ATOM 779 C C . MET A 1 101 ? -10.710 4.039 21.884 1.00 88.06 101 MET A C 1
ATOM 781 O O . MET A 1 101 ? -11.841 3.580 21.749 1.00 88.06 101 MET A O 1
ATOM 785 N N . GLN A 1 102 ? -9.894 4.231 20.854 1.00 90.75 102 GLN A N 1
ATOM 786 C CA . GLN A 1 102 ? -10.186 3.806 19.490 1.00 90.75 102 GLN A CA 1
ATOM 787 C C . GLN A 1 102 ? -9.160 2.763 19.051 1.00 90.75 102 GLN A C 1
ATOM 789 O O . GLN A 1 102 ? -7.954 2.977 19.166 1.00 90.75 102 GLN A O 1
ATOM 794 N N . LEU A 1 103 ? -9.645 1.635 18.544 1.00 92.25 103 LEU A N 1
ATOM 795 C CA . LEU A 1 103 ? -8.845 0.566 17.963 1.00 92.25 103 LEU A CA 1
ATOM 796 C C . LEU A 1 103 ? -9.042 0.598 16.450 1.00 92.25 103 LEU A C 1
ATOM 798 O O . LEU A 1 103 ? -10.137 0.305 15.977 1.00 92.25 103 LEU A O 1
ATOM 802 N N . LYS A 1 104 ? -8.011 0.959 15.684 1.00 92.19 104 LYS A N 1
ATOM 803 C CA . LYS A 1 104 ? -8.048 0.879 14.216 1.00 92.19 104 LYS A CA 1
ATOM 804 C C . LYS A 1 104 ? -7.341 -0.392 13.773 1.00 92.19 104 LYS A C 1
ATOM 806 O O . LYS A 1 104 ? -6.170 -0.582 14.091 1.00 92.19 104 LYS A O 1
ATOM 811 N N . VAL A 1 105 ? -8.047 -1.251 13.057 1.00 91.56 105 VAL A N 1
ATOM 812 C CA . VAL A 1 105 ? -7.544 -2.528 12.559 1.00 91.56 105 VAL A CA 1
ATOM 813 C C . VAL A 1 105 ? -7.397 -2.434 11.052 1.00 91.56 105 VAL A C 1
ATOM 815 O O . VAL A 1 105 ? -8.370 -2.205 10.337 1.00 91.56 105 VAL A O 1
ATOM 818 N N . ASP A 1 106 ? -6.179 -2.640 10.578 1.00 89.56 106 ASP A N 1
ATOM 819 C CA . ASP A 1 106 ? -5.882 -2.902 9.180 1.00 89.56 106 ASP A CA 1
ATOM 820 C C . ASP A 1 106 ? -5.676 -4.411 9.015 1.00 89.56 106 ASP A C 1
ATOM 822 O O . ASP A 1 106 ? -4.697 -4.987 9.500 1.00 89.56 106 ASP A O 1
ATOM 826 N N . VAL A 1 107 ? -6.660 -5.053 8.387 1.00 88.88 107 VAL A N 1
ATOM 827 C CA . VAL A 1 107 ? -6.697 -6.506 8.194 1.00 88.88 107 VAL A CA 1
ATOM 828 C C . VAL A 1 107 ? -5.657 -6.944 7.172 1.00 88.88 107 VAL A C 1
ATOM 830 O O . VAL A 1 107 ? -5.032 -7.985 7.349 1.00 88.88 107 VAL A O 1
ATOM 833 N N . GLU A 1 108 ? -5.450 -6.146 6.128 1.00 85.56 108 GLU A N 1
ATOM 834 C CA . GLU A 1 108 ? -4.557 -6.498 5.031 1.00 85.56 108 GLU A CA 1
ATOM 835 C C . GLU A 1 108 ? -3.095 -6.439 5.468 1.00 85.56 108 GLU A C 1
ATOM 837 O O . GLU A 1 108 ?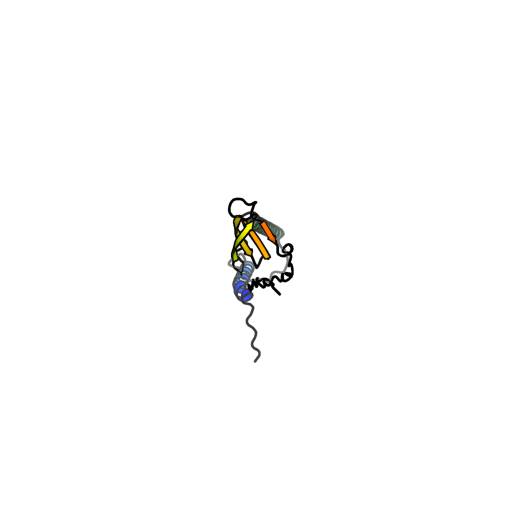 -2.337 -7.376 5.221 1.00 85.56 108 GLU A O 1
ATOM 842 N N . SER A 1 109 ? -2.707 -5.387 6.195 1.00 82.88 109 SER A N 1
ATOM 843 C CA . SER A 1 109 ? -1.347 -5.282 6.740 1.00 82.88 109 SER A CA 1
ATOM 844 C C . SER A 1 109 ? -1.157 -6.018 8.075 1.00 82.88 109 SER A C 1
ATOM 846 O O . SER A 1 109 ? -0.030 -6.180 8.555 1.00 82.88 109 SER A O 1
ATOM 848 N N . GLY A 1 110 ? -2.245 -6.483 8.700 1.00 87.88 110 GLY A N 1
ATOM 849 C CA . GLY A 1 110 ? -2.224 -7.104 10.023 1.00 87.88 110 GLY A CA 1
ATOM 850 C C . GLY A 1 110 ? -1.714 -6.146 11.106 1.00 87.88 110 GLY A C 1
ATOM 851 O O . GLY A 1 110 ? -0.910 -6.550 11.953 1.00 87.88 110 GLY A O 1
ATOM 852 N N . LYS A 1 111 ? -2.128 -4.874 11.050 1.00 88.81 111 LYS A N 1
ATOM 853 C CA . LYS A 1 111 ? -1.704 -3.784 11.946 1.00 88.81 111 LYS A CA 1
ATOM 854 C C . LYS A 1 111 ? -2.885 -3.338 12.813 1.00 88.81 111 LYS A C 1
ATOM 856 O O . LYS A 1 111 ? -3.962 -3.034 12.312 1.00 88.81 111 LYS A O 1
ATOM 861 N N . LEU A 1 112 ? -2.674 -3.272 14.124 1.00 90.06 112 LEU A N 1
ATOM 862 C CA . LEU A 1 112 ? -3.610 -2.720 15.104 1.00 90.06 112 LEU A CA 1
ATOM 863 C C . LEU A 1 112 ? -3.041 -1.413 15.664 1.00 90.06 112 LEU A C 1
ATOM 865 O O . LEU A 1 112 ? -1.914 -1.389 16.157 1.00 90.06 112 LEU A O 1
ATOM 869 N N . ILE A 1 113 ? -3.832 -0.345 15.617 1.00 89.25 113 ILE A N 1
ATOM 870 C CA . ILE A 1 113 ? -3.502 0.981 16.146 1.00 89.25 113 ILE A CA 1
ATOM 871 C C . ILE A 1 113 ? -4.410 1.261 17.336 1.00 89.25 113 ILE A C 1
ATOM 873 O O . ILE A 1 113 ? -5.631 1.165 17.217 1.00 89.25 113 ILE A O 1
ATOM 877 N N . ILE A 1 114 ? -3.826 1.628 18.472 1.00 89.94 114 ILE A N 1
ATOM 878 C CA . ILE A 1 114 ? -4.563 1.968 19.688 1.00 89.94 114 ILE A CA 1
ATOM 879 C C . ILE A 1 114 ? -4.393 3.457 19.973 1.00 89.94 114 ILE A C 1
ATOM 881 O O . ILE A 1 114 ? -3.317 3.883 20.393 1.00 89.94 114 ILE A O 1
ATOM 885 N N . LYS A 1 115 ? -5.475 4.218 19.799 1.00 88.62 115 LYS A N 1
ATOM 886 C CA . LYS A 1 115 ? -5.552 5.653 20.080 1.00 88.62 115 LYS A CA 1
ATOM 887 C C . LYS A 1 115 ? -6.306 5.896 21.385 1.00 88.62 115 LYS A C 1
ATOM 889 O O . LYS A 1 115 ? -7.462 5.495 21.528 1.00 88.62 115 LYS A O 1
ATOM 894 N N . LYS A 1 116 ? -5.657 6.530 22.363 1.00 80.00 116 LYS A N 1
ATOM 895 C CA . LYS A 1 116 ? -6.256 6.860 23.669 1.00 80.00 116 LYS A CA 1
ATOM 896 C C . LYS A 1 116 ? -6.824 8.281 23.671 1.00 80.00 116 LYS A C 1
ATOM 898 O O . LYS A 1 116 ? -6.254 9.175 23.051 1.00 80.00 116 LYS A O 1
ATOM 903 N N . SER A 1 117 ? -7.935 8.515 24.374 1.00 66.44 117 SER A N 1
ATOM 904 C CA . SER A 1 117 ? -8.481 9.863 24.543 1.00 66.44 117 SER A CA 1
ATOM 905 C C . SER A 1 117 ? -7.604 10.698 25.488 1.00 66.44 117 SER A C 1
ATOM 907 O O . SER A 1 117 ? -7.605 10.478 26.694 1.00 66.44 117 SER A O 1
ATOM 909 N N . LYS A 1 118 ? -6.896 11.672 24.915 1.00 60.56 118 LYS A N 1
ATOM 910 C CA . LYS A 1 118 ? -6.413 12.927 25.524 1.00 60.56 118 LYS A CA 1
ATOM 911 C C . LYS A 1 118 ? -5.312 12.893 26.610 1.00 60.56 118 LYS A C 1
ATOM 913 O O . LYS A 1 118 ? -4.604 13.884 26.694 1.00 60.56 118 LYS A O 1
ATOM 918 N N . ASP A 1 119 ? -5.066 11.789 27.317 1.00 56.34 119 ASP A N 1
ATOM 919 C CA . ASP A 1 119 ? -3.995 11.690 28.348 1.00 56.34 119 ASP A CA 1
ATOM 920 C C . ASP A 1 119 ? -2.991 10.540 28.108 1.00 56.34 119 ASP A C 1
ATOM 922 O O . ASP A 1 119 ? -2.246 10.116 28.991 1.00 56.34 119 ASP A O 1
ATOM 926 N N . GLY A 1 120 ? -2.993 9.960 26.905 1.00 57.84 120 GLY A N 1
ATOM 927 C CA . GLY A 1 120 ? -2.181 8.787 26.577 1.00 57.84 120 GLY A CA 1
ATOM 928 C C . GLY A 1 120 ? -0.982 9.099 25.689 1.00 57.84 120 GLY A C 1
ATOM 929 O O . GLY A 1 120 ? -1.082 9.927 24.791 1.00 57.84 120 GLY A O 1
ATOM 930 N N . SER A 1 121 ? 0.110 8.355 25.909 1.00 59.38 121 SER A N 1
ATOM 931 C CA . SER A 1 121 ? 1.254 8.213 24.994 1.00 59.38 121 SER A CA 1
ATOM 932 C C . SER A 1 121 ? 0.826 8.097 23.526 1.00 59.38 121 SER A C 1
ATOM 934 O O . SER A 1 121 ? -0.239 7.527 23.276 1.00 59.38 121 SER A O 1
ATOM 936 N N . GLU A 1 122 ? 1.708 8.517 22.610 1.00 64.62 122 GLU A N 1
ATOM 937 C CA . GLU A 1 122 ? 1.657 8.292 21.151 1.00 64.62 122 GLU A CA 1
ATOM 938 C C . GLU A 1 122 ? 0.906 7.007 20.747 1.00 64.62 122 GLU A C 1
ATOM 940 O O . GLU A 1 122 ? 1.024 5.968 21.416 1.00 64.62 122 GLU A O 1
ATOM 945 N N . ASP A 1 123 ? 0.146 7.084 19.646 1.00 75.94 123 ASP A N 1
ATOM 946 C CA . ASP A 1 123 ? -0.622 5.965 19.088 1.00 75.94 123 ASP A CA 1
ATOM 947 C C . ASP A 1 123 ? 0.230 4.685 19.070 1.00 75.94 123 ASP A C 1
ATOM 949 O O . ASP A 1 123 ? 1.328 4.639 18.512 1.00 75.94 123 ASP A O 1
ATOM 953 N N . LYS A 1 124 ? -0.264 3.618 19.713 1.00 82.50 124 LYS A N 1
ATOM 954 C CA . LYS A 1 124 ? 0.496 2.365 19.817 1.00 82.50 124 LYS A CA 1
ATOM 955 C C . LYS A 1 124 ? 0.185 1.454 18.644 1.00 82.50 124 LYS A C 1
ATOM 957 O O . LYS A 1 124 ? -0.977 1.126 18.406 1.00 82.50 124 LYS A O 1
ATOM 962 N N . PHE A 1 125 ? 1.236 0.982 17.981 1.00 85.50 125 PHE A N 1
ATOM 963 C CA . PHE A 1 125 ? 1.151 0.096 16.825 1.00 85.50 125 PHE A CA 1
ATOM 964 C C . PHE A 1 125 ? 1.550 -1.335 17.185 1.00 85.50 125 PHE A C 1
ATOM 966 O O . PHE A 1 125 ? 2.660 -1.595 17.653 1.00 85.50 125 PHE A O 1
ATOM 973 N N . TYR A 1 126 ? 0.656 -2.280 16.913 1.00 85.69 126 TYR A N 1
ATOM 974 C CA . TYR A 1 126 ? 0.884 -3.707 17.098 1.00 85.69 126 TYR A CA 1
ATOM 975 C C . TYR A 1 126 ? 0.737 -4.427 15.763 1.00 85.69 126 TYR A C 1
ATOM 977 O O . TYR A 1 126 ? -0.331 -4.428 15.160 1.00 85.69 126 TYR A O 1
ATOM 985 N N . SER A 1 127 ? 1.807 -5.066 15.301 1.00 85.38 127 SER A N 1
ATOM 986 C CA . SER A 1 127 ? 1.728 -6.014 14.187 1.00 85.38 127 SER A CA 1
ATOM 987 C C . SER A 1 127 ? 1.164 -7.350 14.673 1.00 85.38 127 SER A C 1
ATOM 989 O O . SER A 1 127 ? 1.396 -7.729 15.822 1.00 85.38 127 SER A O 1
ATOM 991 N N . HIS A 1 128 ? 0.520 -8.109 13.788 1.00 80.94 128 HIS A N 1
ATOM 992 C CA . HIS A 1 128 ? -0.096 -9.411 14.077 1.00 80.94 128 HIS A CA 1
ATOM 993 C C . HIS A 1 128 ? 0.825 -10.392 14.826 1.00 80.94 128 HIS A C 1
ATOM 995 O O . HIS A 1 128 ? 0.362 -11.133 15.685 1.00 80.94 128 HIS A O 1
ATOM 1001 N N . LYS A 1 129 ? 2.144 -10.344 14.589 1.00 80.44 129 LYS A N 1
ATOM 1002 C CA . LYS A 1 129 ? 3.141 -11.176 15.292 1.00 80.44 129 LYS A CA 1
ATOM 1003 C C . LYS A 1 129 ? 3.231 -10.906 16.799 1.00 80.44 129 LYS A C 1
ATOM 1005 O O . LYS A 1 129 ? 3.648 -11.776 17.553 1.00 80.44 129 LYS A O 1
ATOM 1010 N N . LYS A 1 130 ? 2.897 -9.688 17.232 1.00 77.62 130 LYS A N 1
ATOM 1011 C CA . LYS A 1 130 ? 3.000 -9.242 18.629 1.00 77.62 130 LYS A CA 1
ATOM 1012 C C . LYS A 1 130 ? 1.680 -9.350 19.387 1.00 77.62 130 LYS A C 1
ATOM 1014 O O . LYS A 1 130 ? 1.659 -9.006 20.563 1.00 77.62 130 LYS A O 1
ATOM 1019 N N . ILE A 1 131 ? 0.593 -9.772 18.741 1.00 77.00 131 ILE A N 1
ATOM 1020 C CA . ILE A 1 131 ? -0.722 -9.884 19.377 1.00 77.00 131 ILE A CA 1
ATOM 1021 C C . ILE A 1 131 ? -0.819 -11.284 20.000 1.00 77.00 131 ILE A C 1
ATOM 1023 O O . ILE A 1 131 ? -0.964 -12.263 19.269 1.00 77.00 131 ILE A O 1
ATOM 1027 N N . PRO A 1 132 ? -0.710 -11.426 21.335 1.00 69.00 132 PRO A N 1
ATOM 1028 C CA . PRO A 1 132 ? -0.774 -12.733 21.964 1.00 69.00 132 PRO A CA 1
ATOM 1029 C C . PRO A 1 132 ? -2.211 -13.255 21.904 1.00 69.00 132 PRO A C 1
ATOM 1031 O O . PRO A 1 132 ? -3.112 -12.691 22.527 1.00 69.00 132 PRO A O 1
ATOM 1034 N N . PHE A 1 133 ? -2.430 -14.365 21.200 1.00 68.56 133 PHE A N 1
ATOM 1035 C CA . PHE A 1 133 ? -3.689 -15.099 21.281 1.00 68.56 133 PHE A CA 1
ATOM 1036 C C . PHE A 1 133 ? -3.757 -15.809 22.637 1.00 68.56 133 PHE A C 1
ATOM 1038 O O . PHE A 1 133 ? -3.350 -16.962 22.788 1.00 68.56 133 PHE A O 1
ATOM 1045 N N . ARG A 1 134 ? -4.227 -15.107 23.672 1.00 71.75 134 ARG A N 1
ATOM 1046 C CA . ARG A 1 134 ? -4.553 -15.763 24.938 1.00 71.75 134 ARG A CA 1
ATOM 1047 C C . ARG A 1 134 ? -5.854 -16.532 24.731 1.00 71.75 134 ARG A C 1
ATOM 1049 O O . ARG A 1 134 ? -6.908 -15.924 24.576 1.00 71.75 134 ARG A O 1
ATOM 1056 N N . LYS A 1 135 ? -5.787 -17.867 24.749 1.00 66.12 135 LYS A N 1
ATOM 1057 C CA . LYS A 1 135 ? -6.972 -18.710 24.966 1.00 66.12 135 LYS A CA 1
ATOM 1058 C C . LYS A 1 135 ? -7.617 -18.225 26.268 1.00 66.12 135 LYS A C 1
ATOM 1060 O O . LYS A 1 135 ? -7.014 -18.352 27.333 1.00 66.12 135 LYS A O 1
ATOM 1065 N N . ALA A 1 136 ? -8.784 -17.595 26.176 1.00 61.59 136 ALA A N 1
ATOM 1066 C CA . ALA A 1 136 ? -9.502 -17.134 27.352 1.00 61.59 136 ALA A CA 1
ATOM 1067 C C . ALA A 1 136 ? -9.834 -18.356 28.218 1.00 61.59 136 ALA A C 1
ATOM 1069 O O . ALA A 1 136 ? -10.505 -19.282 27.763 1.00 61.59 136 ALA A O 1
ATOM 1070 N N . LYS A 1 137 ? -9.323 -18.384 29.452 1.00 60.84 137 LYS A N 1
ATOM 1071 C CA . LYS A 1 137 ? -9.758 -19.363 30.448 1.00 60.84 137 LYS A CA 1
ATOM 1072 C C . LYS A 1 137 ? -11.152 -18.911 30.899 1.00 60.84 137 LYS A C 1
ATOM 1074 O O . LYS A 1 137 ? -11.261 -17.763 31.333 1.00 60.84 137 LYS A O 1
ATOM 1079 N N . PRO A 1 138 ? -12.205 -19.734 30.776 1.00 57.97 138 PRO A N 1
ATOM 1080 C CA . PRO A 1 138 ? -13.532 -19.338 31.225 1.00 57.97 138 PRO A CA 1
ATOM 1081 C C . PRO A 1 138 ? -13.479 -19.089 32.735 1.00 57.97 138 PRO A C 1
ATOM 1083 O O . PRO A 1 138 ? -13.236 -20.000 33.526 1.00 57.97 138 PRO A O 1
ATOM 1086 N N . THR A 1 139 ? -13.638 -17.833 33.144 1.00 59.78 139 THR A N 1
ATOM 1087 C CA . THR A 1 139 ? -13.780 -17.464 34.551 1.00 59.78 139 THR A CA 1
ATOM 1088 C C . THR A 1 139 ? -15.229 -17.699 34.946 1.00 59.78 139 THR A C 1
ATOM 1090 O O . THR A 1 139 ? -16.070 -16.814 34.808 1.00 59.78 139 THR A O 1
ATOM 1093 N N . GLY A 1 140 ? -15.523 -18.918 35.397 1.00 53.41 140 GLY A N 1
ATOM 1094 C CA . GLY A 1 140 ? -16.796 -19.252 36.021 1.00 53.41 140 GLY A CA 1
ATOM 1095 C C . GLY A 1 140 ? -16.956 -18.489 37.334 1.00 53.41 140 GLY A C 1
ATOM 1096 O O . GLY A 1 140 ? -16.278 -18.778 38.318 1.00 53.41 140 GLY A O 1
ATOM 1097 N N . LYS A 1 14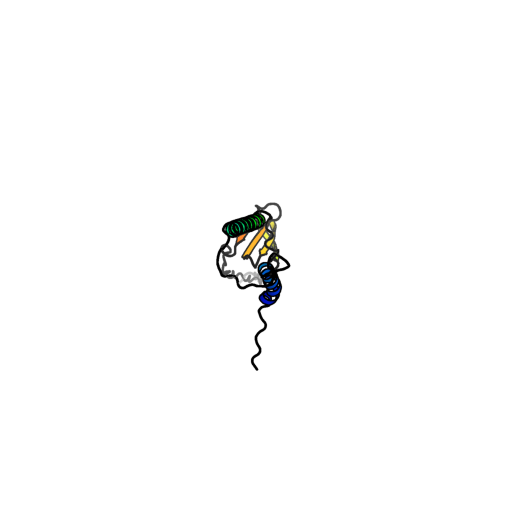1 ? -17.851 -17.503 37.340 1.00 55.75 141 LYS A N 1
ATOM 1098 C CA . LYS A 1 141 ? -18.547 -17.042 38.542 1.00 55.75 141 LYS A CA 1
ATOM 1099 C C . LYS A 1 141 ? -20.029 -16.940 38.202 1.00 55.75 141 LYS A C 1
ATOM 1101 O O . LYS A 1 141 ? -20.533 -15.851 37.949 1.00 55.75 141 LYS A O 1
ATOM 1106 N N . GLU A 1 142 ? -20.714 -18.081 38.184 1.00 55.56 142 GLU A N 1
ATOM 1107 C CA . GLU A 1 142 ? -22.152 -18.077 38.440 1.00 55.56 142 GLU A CA 1
ATOM 1108 C C . GLU A 1 142 ? -22.345 -17.615 39.883 1.00 55.56 142 GLU A C 1
ATOM 1110 O O . GLU A 1 142 ? -21.945 -18.272 40.845 1.00 55.56 142 GLU A O 1
ATOM 1115 N N . ARG A 1 143 ? -22.883 -16.405 40.023 1.00 55.88 143 ARG A N 1
ATOM 1116 C CA . ARG A 1 143 ? -23.428 -15.917 41.281 1.00 55.88 143 ARG A CA 1
ATOM 1117 C C . ARG A 1 143 ? -24.707 -16.708 41.541 1.00 55.88 143 ARG A C 1
ATOM 1119 O O . ARG A 1 143 ? -25.743 -16.372 40.985 1.00 55.88 143 ARG A O 1
ATOM 1126 N N . MET A 1 144 ? -24.635 -17.720 42.398 1.00 48.34 144 MET A N 1
ATOM 1127 C CA . MET A 1 144 ? -25.816 -18.174 43.129 1.00 48.34 144 MET A CA 1
ATOM 1128 C C . MET A 1 144 ? -26.125 -17.118 44.188 1.00 48.34 144 MET A C 1
ATOM 1130 O O . MET A 1 144 ? -25.520 -17.084 45.258 1.00 48.34 144 MET A O 1
ATOM 1134 N N . GLY A 1 145 ? -27.001 -16.189 43.828 1.00 50.94 145 GLY A N 1
ATOM 1135 C CA . GLY A 1 145 ? -27.741 -15.376 44.776 1.00 50.94 145 GLY A CA 1
ATOM 1136 C C . GLY A 1 145 ? -29.204 -15.764 44.659 1.00 50.94 145 GLY A C 1
ATOM 1137 O O . GLY A 1 145 ? -29.766 -15.554 43.597 1.00 50.94 145 GLY A O 1
ATOM 1138 N N . GLU A 1 146 ? -29.736 -16.361 45.724 1.00 46.94 146 GLU A N 1
ATOM 1139 C CA . GLU A 1 146 ? -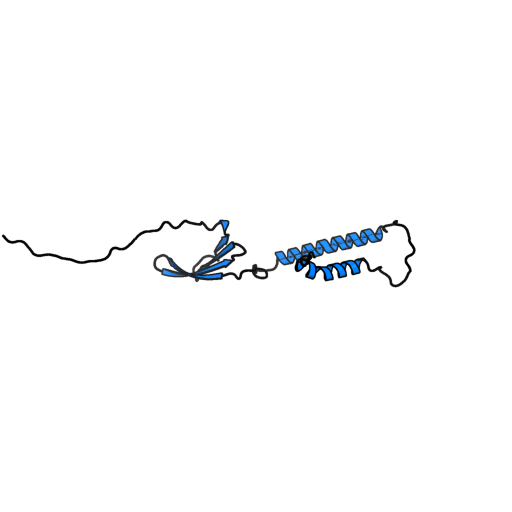31.137 -16.502 46.170 1.00 46.94 146 GLU A CA 1
ATOM 1140 C C . GLU A 1 146 ? -31.126 -17.698 47.149 1.00 46.94 146 GLU A C 1
ATOM 1142 O O . GLU A 1 146 ? -30.452 -18.686 46.895 1.00 46.94 146 GLU A O 1
ATOM 1147 N N . GLN A 1 147 ? -31.732 -17.709 48.332 1.00 45.31 147 GLN A N 1
ATOM 1148 C CA . GLN A 1 147 ? -32.819 -16.923 48.889 1.00 45.31 147 GLN A CA 1
ATOM 1149 C C . GLN A 1 147 ? -32.715 -16.936 50.423 1.00 45.31 147 GLN A C 1
ATOM 1151 O O . GLN A 1 147 ? -32.074 -17.787 51.038 1.00 45.31 147 GLN A O 1
ATOM 1156 N N . GLN A 1 148 ? -33.357 -15.942 51.018 1.00 52.47 148 GLN A N 1
ATOM 1157 C CA . GLN A 1 148 ? -33.510 -15.723 52.446 1.00 52.47 148 GLN A CA 1
ATOM 1158 C C . GLN A 1 148 ? -34.301 -16.872 53.091 1.00 52.47 148 GLN A C 1
ATOM 1160 O O . GLN A 1 148 ? -35.368 -17.217 52.599 1.00 52.47 148 GLN A O 1
ATOM 1165 N N . HIS A 1 149 ? -33.859 -17.366 54.249 1.00 44.44 149 HIS A N 1
ATOM 1166 C CA . HIS A 1 149 ? -34.801 -17.648 55.331 1.00 44.44 149 HIS A CA 1
ATOM 1167 C C . HIS A 1 149 ? -34.098 -17.485 56.679 1.00 44.44 149 HIS A C 1
ATOM 1169 O O . HIS A 1 149 ? -33.293 -18.307 57.111 1.00 44.44 149 HIS A O 1
ATOM 1175 N N . SER A 1 150 ? -34.371 -16.356 57.323 1.00 55.25 150 SER A N 1
ATOM 1176 C CA . SER A 1 150 ? -34.119 -16.155 58.741 1.00 55.25 150 SER A CA 1
ATOM 1177 C C . SER A 1 150 ? -35.224 -16.865 59.517 1.00 55.25 150 SER A C 1
ATOM 1179 O O . SER A 1 150 ? -36.303 -16.300 59.695 1.00 55.25 150 SER A O 1
ATOM 1181 N N . GLU A 1 151 ? -34.972 -18.083 59.984 1.00 52.03 151 GLU A N 1
ATOM 1182 C CA . GLU A 1 151 ? -35.828 -18.717 60.982 1.00 52.03 151 GLU A CA 1
ATOM 1183 C C . GLU A 1 151 ? -35.171 -18.566 62.353 1.00 52.03 151 GLU A C 1
ATOM 1185 O O . GLU A 1 151 ? -34.182 -19.211 62.689 1.00 52.03 151 GLU A O 1
ATOM 1190 N N . SER A 1 152 ? -35.697 -17.616 63.120 1.00 56.66 152 SER A N 1
ATOM 1191 C CA . SER A 1 152 ? -35.340 -17.380 64.511 1.00 56.66 152 SER A CA 1
ATOM 1192 C C . SER A 1 152 ? -36.623 -17.365 65.320 1.00 56.66 152 SER A C 1
ATOM 1194 O O . SER A 1 152 ? -37.312 -16.349 65.309 1.00 56.66 152 SER A O 1
ATOM 1196 N N . ARG A 1 153 ? -36.938 -18.481 65.992 1.00 57.66 153 ARG A N 1
ATOM 1197 C CA . ARG A 1 153 ? -37.637 -18.562 67.294 1.00 57.66 153 ARG A CA 1
ATOM 1198 C C . ARG A 1 153 ? -37.163 -19.860 67.965 1.00 57.66 153 ARG A C 1
ATOM 1200 O O . ARG A 1 153 ? -37.376 -20.934 67.431 1.00 57.66 153 ARG A O 1
ATOM 1207 N N . LYS A 1 154 ? -36.234 -19.770 68.919 1.00 59.25 154 LYS A N 1
ATOM 1208 C CA . LYS A 1 154 ? -36.464 -19.580 70.364 1.00 59.25 154 LYS A CA 1
ATOM 1209 C C . LYS A 1 154 ? -37.036 -20.857 70.990 1.00 59.25 154 LYS A C 1
ATOM 1211 O O . LYS A 1 154 ? -38.180 -21.209 70.732 1.00 59.25 154 LYS A O 1
ATOM 1216 N N . GLY A 1 155 ? -36.194 -21.538 71.765 1.00 49.66 155 GLY A N 1
ATOM 1217 C CA . GLY A 1 155 ? -36.608 -22.662 72.593 1.00 49.66 155 GLY A CA 1
ATOM 1218 C C . GLY A 1 155 ? -37.531 -22.232 73.727 1.00 49.66 155 GLY A C 1
ATOM 1219 O O . GLY A 1 155 ? -37.585 -21.050 74.058 1.00 49.66 155 GLY A O 1
ATOM 1220 N N . ASP A 1 156 ? -38.230 -23.218 74.273 1.00 55.53 156 ASP A N 1
ATOM 1221 C CA . ASP A 1 156 ? -38.629 -23.353 75.676 1.00 55.53 156 ASP A CA 1
ATOM 1222 C C . ASP A 1 156 ? -39.232 -24.762 75.843 1.00 55.53 156 ASP A C 1
ATOM 1224 O O . ASP A 1 156 ? -40.057 -25.169 75.020 1.00 55.53 156 ASP A O 1
ATOM 1228 N N . GLY A 1 157 ? -38.814 -25.492 76.885 1.00 48.50 157 GLY A N 1
ATOM 1229 C CA . GLY A 1 157 ? -39.397 -26.774 77.311 1.00 48.50 157 GLY A CA 1
ATOM 1230 C C . GLY A 1 157 ? -38.389 -27.885 77.536 1.00 48.50 157 GLY A C 1
ATOM 1231 O O . GLY A 1 157 ? -38.312 -28.765 76.654 1.00 48.50 157 GLY A O 1
#